Protein AF-A0A936WHL0-F1 (afdb_monomer_lite)

pLDDT: mean 90.67, std 12.14, range [32.28, 98.25]

Sequence (155 aa):
MTKNILLPLDPFHPLNLKALAFLKEGVSPEIPMVATPESSKEPYLNQGSHPDVVQRLWDVINASLPQDSRCLVFGSPALIHPKKGIILGFCSGSNYFLRLPSAAIIQAEEKGAKKVIEFTIDEPLDIHRDLGADWVCGSWWEGEVAGCQTIFNQV

Radius of gyration: 14.48 Å; chains: 1; bounding box: 37×38×34 Å

Structure (mmCIF, N/CA/C/O backbone):
data_AF-A0A936WHL0-F1
#
_entry.id   AF-A0A936WHL0-F1
#
loop_
_atom_site.group_PDB
_atom_site.id
_atom_site.type_symbol
_atom_site.label_atom_id
_atom_site.label_alt_id
_atom_site.label_comp_id
_atom_site.label_asym_id
_atom_site.label_entity_id
_atom_site.label_seq_id
_atom_site.pdbx_PDB_ins_code
_atom_site.Cartn_x
_atom_site.Cartn_y
_atom_site.Cartn_z
_atom_site.occupancy
_atom_site.B_iso_or_equiv
_atom_site.auth_seq_id
_atom_site.auth_comp_id
_atom_site.auth_asym_id
_atom_site.auth_atom_id
_atom_site.pdbx_PDB_model_num
ATOM 1 N N . MET A 1 1 ? 19.200 -21.577 10.834 1.00 33.62 1 MET A N 1
ATOM 2 C CA . MET A 1 1 ? 17.994 -22.052 10.123 1.00 33.62 1 MET A CA 1
ATOM 3 C C . MET A 1 1 ? 17.114 -20.844 9.855 1.00 33.62 1 MET A C 1
ATOM 5 O O . MET A 1 1 ? 16.414 -20.402 10.757 1.00 33.62 1 MET A O 1
ATOM 9 N N . THR A 1 2 ? 17.217 -20.252 8.670 1.00 32.28 2 THR A N 1
ATOM 10 C CA . THR A 1 2 ? 16.374 -19.118 8.277 1.00 32.28 2 THR A CA 1
ATOM 11 C C . THR A 1 2 ? 15.008 -19.689 7.919 1.00 32.28 2 THR A C 1
ATOM 13 O O . THR A 1 2 ? 14.890 -20.452 6.962 1.00 32.28 2 THR A O 1
ATOM 16 N N . LYS A 1 3 ? 13.989 -19.424 8.742 1.00 36.03 3 LYS A N 1
ATOM 17 C CA . LYS A 1 3 ? 12.609 -19.750 8.379 1.00 36.03 3 LYS A CA 1
ATOM 18 C C . LYS A 1 3 ? 12.271 -18.888 7.164 1.00 36.03 3 LYS A C 1
ATOM 20 O O . LYS A 1 3 ? 12.066 -17.691 7.321 1.00 36.03 3 LYS A O 1
ATOM 25 N N . ASN A 1 4 ? 12.237 -19.489 5.976 1.00 37.38 4 ASN A N 1
ATOM 26 C CA . ASN A 1 4 ? 11.557 -18.908 4.825 1.00 37.38 4 ASN A CA 1
ATOM 27 C C . ASN A 1 4 ? 10.076 -18.825 5.195 1.00 37.38 4 ASN A C 1
ATOM 29 O O . ASN A 1 4 ? 9.323 -19.782 5.018 1.00 37.38 4 ASN A O 1
ATOM 33 N N . ILE A 1 5 ? 9.675 -17.711 5.800 1.00 47.84 5 ILE A N 1
ATOM 34 C CA . ILE A 1 5 ? 8.270 -17.358 5.904 1.00 47.84 5 ILE A CA 1
ATOM 35 C C . ILE A 1 5 ? 7.877 -17.019 4.471 1.00 47.84 5 ILE A C 1
ATOM 37 O O . ILE A 1 5 ? 8.233 -15.961 3.960 1.00 47.84 5 ILE A O 1
ATOM 41 N N . LEU A 1 6 ? 7.226 -17.966 3.794 1.00 56.91 6 LEU A N 1
ATOM 42 C CA . LEU A 1 6 ? 6.491 -17.674 2.572 1.00 56.91 6 LEU A CA 1
ATOM 43 C C . LEU A 1 6 ? 5.439 -16.636 2.963 1.00 56.91 6 LEU A C 1
ATOM 45 O O . LEU A 1 6 ? 4.425 -16.972 3.573 1.00 56.91 6 LEU A O 1
ATOM 49 N N . LEU A 1 7 ? 5.740 -15.366 2.709 1.00 65.12 7 LEU A N 1
ATOM 50 C CA . LEU A 1 7 ? 4.786 -14.282 2.866 1.00 65.12 7 LEU A CA 1
ATOM 51 C C . LEU A 1 7 ? 3.615 -14.595 1.928 1.00 65.12 7 LEU A C 1
ATOM 53 O O . LEU A 1 7 ? 3.842 -14.783 0.729 1.00 65.12 7 LEU A O 1
ATOM 57 N N . PRO A 1 8 ? 2.387 -14.736 2.446 1.00 83.31 8 PRO A N 1
ATOM 58 C CA . PRO A 1 8 ? 1.319 -15.349 1.681 1.00 83.31 8 PRO A CA 1
ATOM 59 C C . PRO A 1 8 ? 0.671 -14.292 0.802 1.00 83.31 8 PRO A C 1
ATOM 61 O O . PRO A 1 8 ? -0.439 -13.900 1.095 1.00 83.31 8 PRO A O 1
ATOM 64 N N . LEU A 1 9 ? 1.342 -13.780 -0.229 1.00 90.62 9 LEU A N 1
ATOM 65 C CA . LEU A 1 9 ? 0.660 -13.028 -1.284 1.00 90.62 9 LEU A CA 1
ATOM 66 C C . LEU A 1 9 ? -0.210 -13.998 -2.086 1.00 90.62 9 LEU A C 1
ATOM 68 O O . LEU A 1 9 ? 0.281 -15.041 -2.516 1.00 90.62 9 LEU A O 1
ATOM 72 N N . ASP A 1 10 ? -1.466 -13.635 -2.333 1.00 92.00 10 ASP A N 1
ATOM 73 C CA . ASP A 1 10 ? -2.307 -14.343 -3.298 1.00 92.00 10 ASP A CA 1
ATOM 74 C C . ASP A 1 10 ? -2.234 -13.620 -4.656 1.00 92.00 10 ASP A C 1
ATOM 76 O O . ASP A 1 10 ? -2.866 -12.571 -4.827 1.00 92.00 10 ASP A O 1
ATOM 80 N N . PRO A 1 11 ? -1.468 -14.132 -5.639 1.00 92.00 11 PRO A N 1
ATOM 81 C CA . PRO A 1 11 ? -1.292 -13.453 -6.918 1.00 92.00 11 PRO A CA 1
ATOM 82 C C . PRO A 1 11 ? -2.540 -13.494 -7.806 1.00 92.00 11 PRO A C 1
ATOM 84 O O . PRO A 1 11 ? -2.598 -12.772 -8.800 1.00 92.00 11 PRO A O 1
ATOM 87 N N . PHE A 1 12 ? -3.526 -14.330 -7.472 1.00 93.88 12 PHE A N 1
ATOM 88 C CA . PHE A 1 12 ? -4.748 -14.503 -8.254 1.00 93.88 12 PHE A CA 1
ATOM 89 C C . PHE A 1 12 ? -5.958 -13.824 -7.612 1.00 93.88 12 PHE A C 1
ATOM 91 O O . PHE A 1 12 ? -7.019 -13.759 -8.238 1.00 93.88 12 PHE A O 1
ATOM 98 N N . HIS A 1 13 ? -5.815 -13.278 -6.400 1.00 95.25 13 HIS A N 1
ATOM 99 C CA . HIS A 1 13 ? -6.903 -12.559 -5.757 1.00 95.25 13 HIS A CA 1
ATOM 100 C C . HIS A 1 13 ? -7.300 -11.324 -6.587 1.00 95.25 13 HIS A C 1
ATOM 102 O O . HIS A 1 13 ? -6.435 -10.492 -6.882 1.00 95.25 13 HIS A O 1
ATOM 108 N N . PRO A 1 14 ? -8.596 -11.119 -6.902 1.00 95.62 14 PRO A N 1
ATOM 109 C CA . PRO A 1 14 ? -9.044 -10.004 -7.740 1.00 95.62 14 PRO A CA 1
ATOM 110 C C . PRO A 1 14 ? -8.578 -8.626 -7.255 1.00 95.62 14 PRO A C 1
ATOM 112 O O . PRO A 1 14 ? -8.210 -7.778 -8.063 1.00 95.62 14 PRO A O 1
ATOM 115 N N . LEU A 1 15 ? -8.530 -8.420 -5.933 1.00 96.12 15 LEU A N 1
ATOM 116 C CA . LEU A 1 15 ? -8.047 -7.169 -5.334 1.00 96.12 15 LEU A CA 1
ATOM 117 C C . LEU A 1 15 ? -6.567 -6.876 -5.634 1.00 96.12 15 LEU A C 1
ATOM 119 O O . LEU A 1 15 ? -6.176 -5.711 -5.629 1.00 96.12 15 LEU A O 1
ATOM 123 N N . ASN A 1 16 ? -5.744 -7.888 -5.904 1.00 97.19 16 ASN A N 1
ATOM 124 C CA . ASN A 1 16 ? -4.307 -7.709 -6.113 1.00 97.19 16 ASN A CA 1
ATOM 125 C C . ASN A 1 16 ? -3.927 -7.499 -7.578 1.00 97.19 16 ASN A C 1
ATOM 127 O O . ASN A 1 16 ? -2.871 -6.933 -7.834 1.00 97.19 16 ASN A O 1
ATOM 131 N N . LEU A 1 17 ? -4.760 -7.929 -8.531 1.00 96.50 17 LEU A N 1
ATOM 132 C CA . LEU A 1 17 ? -4.383 -8.029 -9.948 1.00 96.50 17 LEU A CA 1
ATOM 133 C C . LEU A 1 17 ? -3.810 -6.725 -10.514 1.00 96.50 17 LEU A C 1
ATOM 135 O O . LEU A 1 17 ? -2.745 -6.732 -11.126 1.00 96.50 17 LEU A O 1
ATOM 139 N N 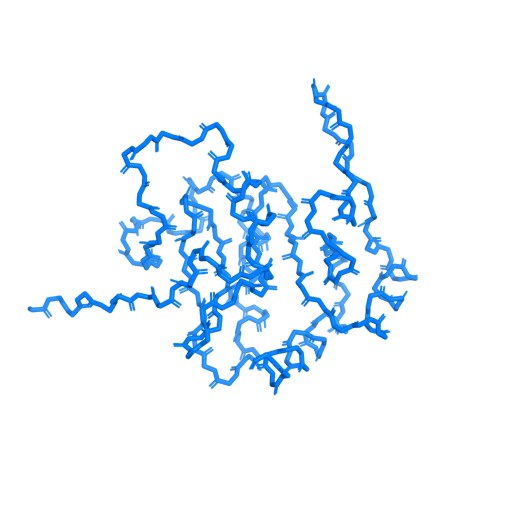. LYS A 1 18 ? -4.496 -5.605 -10.272 1.00 97.12 18 LYS A N 1
ATOM 140 C CA . LYS A 1 18 ? -4.086 -4.284 -10.758 1.00 97.12 18 LYS A CA 1
ATOM 141 C C . LYS A 1 18 ? -2.808 -3.777 -10.086 1.00 97.12 18 LYS A C 1
ATOM 143 O O . LYS A 1 18 ? -1.873 -3.379 -10.771 1.00 97.12 18 LYS A O 1
ATOM 148 N N . ALA A 1 19 ? -2.730 -3.875 -8.759 1.00 96.75 19 ALA A N 1
ATOM 149 C CA . ALA A 1 19 ? -1.536 -3.487 -8.009 1.00 96.75 19 ALA A CA 1
ATOM 150 C C . ALA A 1 19 ? -0.309 -4.330 -8.395 1.00 96.75 19 ALA A C 1
ATOM 152 O O . ALA A 1 19 ? 0.788 -3.800 -8.524 1.00 96.75 19 ALA A O 1
ATOM 153 N N . LEU A 1 20 ? -0.488 -5.631 -8.636 1.00 96.81 20 LEU A N 1
ATOM 154 C CA . LEU A 1 20 ? 0.583 -6.511 -9.100 1.00 96.81 20 LEU A CA 1
ATOM 155 C C . LEU A 1 20 ? 1.015 -6.202 -10.530 1.00 96.81 20 LEU A C 1
ATOM 157 O O . LEU A 1 20 ? 2.206 -6.272 -10.814 1.00 96.81 20 LEU A O 1
ATOM 161 N N . ALA A 1 21 ? 0.077 -5.870 -11.421 1.00 95.44 21 ALA A N 1
ATOM 162 C CA . ALA A 1 21 ? 0.410 -5.435 -12.773 1.00 95.44 21 ALA A CA 1
ATOM 163 C C . ALA A 1 21 ? 1.263 -4.160 -12.742 1.00 95.44 21 ALA A C 1
ATOM 165 O O . ALA A 1 21 ? 2.320 -4.140 -13.365 1.00 95.44 21 ALA A O 1
ATOM 166 N N . PHE A 1 22 ? 0.857 -3.168 -11.941 1.00 94.88 22 PHE A N 1
ATOM 167 C CA . PHE A 1 22 ? 1.605 -1.927 -11.736 1.00 94.88 22 PHE A CA 1
ATOM 168 C C . PHE A 1 22 ? 3.008 -2.184 -11.166 1.00 94.88 22 PHE A C 1
ATOM 170 O O . PHE A 1 22 ? 4.001 -1.735 -11.721 1.00 94.88 22 PHE A O 1
ATOM 177 N N . LEU A 1 23 ? 3.114 -2.958 -10.081 1.00 94.56 23 LEU A N 1
ATOM 178 C CA . LEU A 1 23 ? 4.394 -3.221 -9.410 1.00 94.56 23 LEU A CA 1
ATOM 179 C C . LEU A 1 23 ? 5.363 -4.075 -10.235 1.00 94.56 23 LEU A C 1
ATOM 181 O O . LEU A 1 23 ? 6.565 -4.034 -10.001 1.00 94.56 23 LEU A O 1
ATOM 185 N N . LYS A 1 24 ? 4.858 -4.883 -11.169 1.00 94.56 24 LYS A N 1
ATOM 186 C CA . LYS A 1 24 ? 5.685 -5.728 -12.038 1.00 94.56 24 LYS A CA 1
ATOM 187 C C . LYS A 1 24 ? 6.265 -4.955 -13.226 1.00 94.56 24 LYS A C 1
ATOM 189 O O . LYS A 1 24 ? 7.216 -5.426 -13.851 1.00 94.56 24 LYS A O 1
ATOM 194 N N . GLU A 1 25 ? 5.675 -3.820 -13.584 1.00 90.56 25 GLU A N 1
ATOM 195 C CA . GLU A 1 25 ? 6.068 -3.067 -14.768 1.00 90.56 25 GLU A CA 1
ATOM 196 C C . GLU A 1 25 ? 7.540 -2.631 -14.693 1.00 90.56 25 GLU A C 1
ATOM 198 O O . GLU A 1 25 ? 8.002 -2.096 -13.690 1.00 90.56 25 GLU A O 1
ATOM 203 N N . GLY A 1 26 ? 8.312 -2.928 -15.743 1.00 84.38 26 GLY A N 1
ATOM 204 C CA . GLY A 1 26 ? 9.742 -2.604 -15.806 1.00 84.38 26 GLY A CA 1
ATOM 205 C C . GLY A 1 26 ? 10.653 -3.411 -14.867 1.00 84.38 26 GLY A C 1
ATOM 206 O O . GLY A 1 26 ? 11.866 -3.196 -14.876 1.00 84.38 26 GLY A O 1
ATOM 207 N N . VAL A 1 27 ? 10.119 -4.357 -14.086 1.00 90.06 27 VAL A N 1
ATOM 208 C CA . VAL A 1 27 ? 10.906 -5.155 -13.136 1.00 90.06 27 VAL A CA 1
ATOM 209 C C . VAL A 1 27 ? 11.550 -6.368 -13.817 1.00 90.06 27 VAL A C 1
ATOM 211 O O . VAL A 1 27 ? 10.917 -7.091 -14.589 1.00 90.06 27 VAL A O 1
ATOM 214 N N . SER A 1 28 ? 12.827 -6.619 -13.502 1.00 89.88 28 SER A N 1
ATOM 215 C CA . SER A 1 28 ? 13.553 -7.804 -13.977 1.00 89.88 28 SER A CA 1
ATOM 216 C C . SER A 1 28 ? 12.878 -9.106 -13.505 1.00 89.88 28 SER A C 1
ATOM 218 O O . SER A 1 28 ? 12.520 -9.204 -12.330 1.00 89.88 28 SER A O 1
ATOM 220 N N . PRO A 1 29 ? 12.782 -10.150 -14.355 1.00 88.31 29 PRO A N 1
ATOM 221 C CA . PRO A 1 29 ? 12.240 -11.458 -13.970 1.00 88.31 29 PRO A CA 1
ATOM 222 C C . PRO A 1 29 ? 12.964 -12.144 -12.801 1.00 88.31 29 PRO A C 1
ATOM 224 O O . PRO A 1 29 ? 12.420 -13.076 -12.214 1.00 88.31 29 PRO A O 1
ATOM 227 N N . GLU A 1 30 ? 14.189 -11.718 -12.485 1.00 90.19 30 GLU A N 1
ATOM 228 C CA . GLU A 1 30 ? 14.985 -12.259 -11.376 1.00 90.19 30 GLU A CA 1
ATOM 229 C C . GLU A 1 30 ? 14.537 -11.736 -10.006 1.00 90.19 30 GLU A C 1
ATOM 231 O O . GLU A 1 30 ? 14.854 -12.341 -8.979 1.00 90.19 30 GLU A O 1
ATOM 236 N N . ILE A 1 31 ? 13.801 -10.622 -9.971 1.00 89.69 31 ILE A N 1
ATOM 237 C CA . ILE A 1 31 ? 13.297 -10.064 -8.721 1.00 89.69 31 ILE A CA 1
ATOM 238 C C . ILE A 1 31 ? 12.124 -10.925 -8.239 1.00 89.69 31 ILE A C 1
ATOM 240 O O . ILE A 1 31 ? 11.147 -11.111 -8.973 1.00 89.69 31 ILE A O 1
ATOM 244 N N . PRO A 1 32 ? 12.183 -11.458 -7.005 1.00 92.19 32 PRO A N 1
ATOM 245 C CA . PRO A 1 32 ? 11.103 -12.268 -6.476 1.00 92.19 32 PRO A CA 1
ATOM 246 C C . PRO A 1 32 ? 9.823 -11.442 -6.357 1.00 92.19 32 PRO A C 1
ATOM 248 O O . PRO A 1 32 ? 9.843 -10.264 -6.000 1.00 92.19 32 PRO A O 1
ATOM 251 N N . MET A 1 33 ? 8.687 -12.098 -6.593 1.00 93.50 33 MET A N 1
ATOM 252 C CA . MET A 1 33 ? 7.376 -11.474 -6.424 1.00 93.50 33 MET A CA 1
ATOM 253 C C . MET A 1 33 ? 7.173 -10.967 -4.997 1.00 93.50 33 MET A C 1
ATOM 255 O O . MET A 1 33 ? 6.616 -9.891 -4.820 1.00 93.50 33 MET A O 1
ATOM 259 N N . VAL A 1 34 ? 7.633 -11.725 -3.996 1.00 94.75 34 VAL A N 1
ATOM 260 C CA . VAL A 1 34 ? 7.593 -11.317 -2.591 1.00 94.75 34 VAL A CA 1
ATOM 261 C C . VAL A 1 34 ? 8.896 -11.683 -1.900 1.00 94.75 34 VAL A C 1
ATOM 263 O O . VAL A 1 34 ? 9.383 -12.806 -2.043 1.00 94.75 34 VAL A O 1
ATOM 266 N N . ALA A 1 35 ? 9.423 -10.756 -1.109 1.00 93.44 35 ALA A N 1
ATOM 267 C CA . ALA A 1 35 ? 10.540 -10.987 -0.205 1.00 93.44 35 ALA A CA 1
ATOM 268 C C . ALA A 1 35 ? 10.305 -10.298 1.147 1.00 93.44 35 ALA A C 1
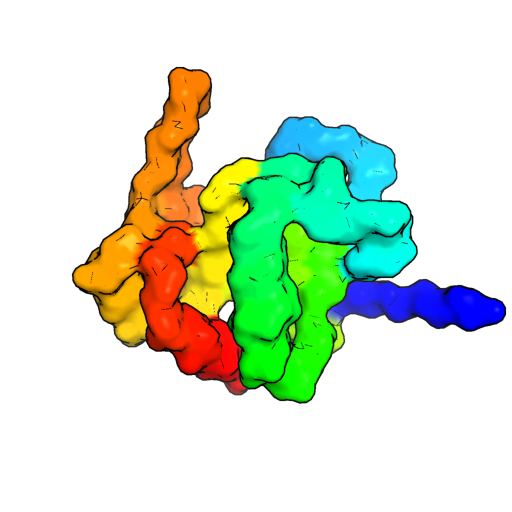ATOM 270 O O . ALA A 1 35 ? 9.463 -9.404 1.269 1.00 93.44 35 ALA A O 1
ATOM 271 N N . THR A 1 36 ? 11.028 -10.729 2.180 1.00 92.81 36 THR A N 1
ATOM 272 C CA . THR A 1 36 ? 10.995 -10.047 3.479 1.00 92.81 36 THR A CA 1
ATOM 273 C C . THR A 1 36 ? 11.878 -8.797 3.427 1.00 92.81 36 THR A C 1
ATOM 275 O O . THR A 1 36 ? 12.831 -8.768 2.647 1.00 92.81 36 THR A O 1
ATOM 278 N N . PRO A 1 37 ? 11.629 -7.764 4.250 1.00 91.81 37 PRO A N 1
ATOM 279 C CA . PRO A 1 37 ? 12.515 -6.600 4.301 1.00 91.81 37 PRO A CA 1
ATOM 280 C C . PRO A 1 37 ? 13.980 -6.984 4.585 1.00 91.81 37 PRO A C 1
ATOM 282 O O . PRO A 1 37 ? 14.902 -6.421 4.002 1.00 91.81 37 PRO A O 1
ATOM 285 N N . GLU A 1 38 ? 14.209 -8.007 5.412 1.00 91.06 38 GLU A N 1
ATOM 286 C CA . GLU A 1 38 ? 15.541 -8.484 5.809 1.00 91.06 38 GLU A CA 1
ATOM 287 C C . GLU A 1 38 ? 16.324 -9.160 4.673 1.00 91.06 38 GLU A C 1
ATOM 289 O O . GLU A 1 38 ? 17.515 -9.432 4.834 1.00 91.06 38 GLU A O 1
ATOM 294 N N . SER A 1 39 ? 15.700 -9.438 3.521 1.00 89.00 39 SER A N 1
ATOM 295 C CA . SER A 1 39 ? 16.437 -9.917 2.348 1.00 89.00 39 SER A CA 1
ATOM 296 C C . SER A 1 39 ? 17.278 -8.816 1.693 1.00 89.00 39 SER A C 1
ATOM 298 O O . SER A 1 39 ? 18.164 -9.125 0.897 1.00 89.00 39 SER A O 1
ATOM 300 N N . SER A 1 40 ? 17.008 -7.544 2.004 1.00 86.12 40 SER A N 1
ATOM 301 C CA . SER A 1 40 ? 17.807 -6.398 1.569 1.00 86.12 40 SER A CA 1
ATOM 302 C C . SER A 1 40 ? 18.772 -5.959 2.671 1.00 86.12 40 SER A C 1
ATOM 304 O O . SER A 1 40 ? 18.423 -5.929 3.849 1.00 86.12 40 SER A O 1
ATOM 306 N N . LYS A 1 41 ? 19.996 -5.572 2.288 1.00 85.12 41 LYS A N 1
ATOM 307 C CA . LYS A 1 41 ? 20.982 -5.012 3.231 1.00 85.12 41 LYS A CA 1
ATOM 308 C C . LYS A 1 41 ? 20.548 -3.655 3.784 1.00 85.12 41 LYS A C 1
ATOM 310 O O . LYS A 1 41 ? 20.887 -3.325 4.914 1.00 85.12 41 LYS A O 1
ATOM 315 N N . GLU A 1 42 ? 19.818 -2.886 2.984 1.00 86.75 42 GLU A N 1
ATOM 316 C CA . GLU A 1 42 ? 19.345 -1.550 3.332 1.00 86.75 42 GLU A CA 1
ATOM 317 C C . GLU A 1 42 ? 17.883 -1.426 2.886 1.00 86.75 42 GLU A C 1
ATOM 319 O O . GLU A 1 42 ? 17.614 -0.867 1.836 1.00 86.75 42 GLU A O 1
ATOM 324 N N . PRO A 1 43 ? 16.902 -1.972 3.619 1.00 84.88 43 PRO A N 1
ATOM 325 C CA . PRO A 1 43 ? 15.525 -2.080 3.123 1.00 84.88 43 PRO A CA 1
ATOM 326 C C . PRO A 1 43 ? 14.807 -0.734 2.930 1.00 84.88 43 PRO A C 1
ATOM 328 O O . PRO A 1 43 ? 13.844 -0.661 2.174 1.00 84.88 43 PRO A O 1
ATOM 331 N N . TYR A 1 44 ? 15.289 0.333 3.574 1.00 86.62 44 TYR A N 1
ATOM 332 C CA . TYR A 1 44 ? 14.790 1.704 3.394 1.00 86.62 44 TYR A CA 1
ATOM 333 C C . TYR A 1 44 ? 15.487 2.454 2.252 1.00 86.62 44 TYR A C 1
ATOM 335 O O . TYR A 1 44 ? 15.033 3.525 1.856 1.00 86.62 44 TYR A O 1
ATOM 343 N N . LEU A 1 45 ? 16.596 1.917 1.733 1.00 82.06 45 LEU A N 1
ATOM 344 C CA . LEU A 1 45 ? 17.396 2.522 0.673 1.00 82.06 45 LEU A CA 1
ATOM 345 C C . LEU A 1 45 ? 17.416 1.588 -0.546 1.00 82.06 45 LEU A C 1
ATOM 347 O O . LEU A 1 45 ? 17.223 0.379 -0.453 1.00 82.06 45 LEU A O 1
ATOM 351 N N . ASN A 1 46 ? 17.637 2.133 -1.738 1.00 79.81 46 ASN A N 1
ATOM 352 C CA . ASN A 1 46 ? 17.849 1.326 -2.948 1.00 79.81 46 ASN A CA 1
ATOM 353 C C . ASN A 1 46 ? 16.675 0.403 -3.363 1.00 79.81 46 ASN A C 1
ATOM 355 O O . ASN A 1 46 ? 16.881 -0.506 -4.159 1.00 79.81 46 ASN A O 1
ATOM 359 N N . GLN A 1 47 ? 15.450 0.639 -2.873 1.00 84.25 47 GLN A N 1
ATOM 360 C CA . GLN A 1 47 ? 14.229 -0.084 -3.290 1.00 84.25 47 GLN A CA 1
ATOM 361 C C . GLN A 1 47 ? 13.361 0.737 -4.269 1.00 84.25 47 GLN A C 1
ATOM 363 O O . GLN A 1 47 ? 12.141 0.592 -4.326 1.00 84.25 47 GLN A O 1
ATOM 368 N N . GLY A 1 48 ? 13.973 1.696 -4.976 1.00 83.75 48 GLY A N 1
ATOM 369 C CA . GLY A 1 48 ? 13.277 2.573 -5.928 1.00 83.75 48 GLY A CA 1
ATOM 370 C C . GLY A 1 48 ? 12.256 3.536 -5.304 1.00 83.75 48 GLY A C 1
ATOM 371 O O . GLY A 1 48 ? 11.481 4.151 -6.030 1.00 83.75 48 GLY A O 1
ATOM 372 N N . SER A 1 49 ? 12.240 3.670 -3.973 1.00 92.75 49 SER A N 1
ATOM 373 C CA . SER A 1 49 ? 11.320 4.542 -3.236 1.00 92.75 49 SER A CA 1
ATOM 374 C C . SER A 1 49 ? 12.069 5.478 -2.290 1.00 92.75 49 SER A C 1
ATOM 376 O O . SER A 1 49 ? 13.111 5.115 -1.745 1.00 92.75 49 SER A O 1
ATOM 378 N N . HIS A 1 50 ? 11.538 6.685 -2.094 1.00 94.06 50 HIS A N 1
ATOM 379 C CA . HIS A 1 50 ? 12.110 7.671 -1.183 1.00 94.06 50 HIS A CA 1
ATOM 380 C C . HIS A 1 50 ? 11.990 7.193 0.276 1.00 94.06 50 HIS A C 1
ATOM 382 O O . HIS A 1 50 ? 10.908 6.741 0.662 1.00 94.06 50 HIS A O 1
ATOM 388 N N . PRO A 1 51 ? 13.032 7.329 1.119 1.00 94.94 51 PRO A N 1
ATOM 389 C CA . PRO A 1 51 ? 13.011 6.816 2.491 1.00 94.94 51 PRO A CA 1
ATOM 390 C C . PRO A 1 51 ? 11.808 7.287 3.312 1.00 94.94 51 PRO A C 1
ATOM 392 O O . PRO A 1 51 ? 11.189 6.473 3.987 1.00 94.94 51 PRO A O 1
ATOM 395 N N . ASP A 1 52 ? 11.412 8.556 3.186 1.00 95.94 52 ASP A N 1
ATOM 396 C CA . ASP A 1 52 ? 10.269 9.115 3.921 1.00 95.94 52 ASP A CA 1
ATOM 397 C C . ASP A 1 52 ? 8.958 8.358 3.656 1.00 95.94 52 ASP A C 1
ATOM 399 O O . ASP A 1 52 ? 8.200 8.094 4.590 1.00 95.94 52 ASP A O 1
ATOM 403 N N . VAL A 1 53 ? 8.675 7.972 2.403 1.00 97.19 53 VAL A N 1
ATOM 404 C CA . VAL A 1 53 ? 7.442 7.224 2.100 1.00 97.19 53 VAL A CA 1
ATOM 405 C C . VAL A 1 53 ? 7.523 5.781 2.579 1.00 97.19 53 VAL A C 1
ATOM 407 O O . VAL A 1 53 ? 6.509 5.218 2.992 1.00 97.19 53 VAL A O 1
ATOM 410 N N . VAL A 1 54 ? 8.727 5.203 2.603 1.00 97.56 54 VAL A N 1
ATOM 411 C CA . VAL A 1 54 ? 8.963 3.877 3.184 1.00 97.56 54 VAL A CA 1
ATOM 412 C C . VAL A 1 54 ? 8.751 3.920 4.696 1.00 97.56 54 VAL A C 1
ATOM 414 O O . VAL A 1 54 ? 8.016 3.092 5.225 1.00 97.56 54 VAL A O 1
ATOM 417 N N . GLN A 1 55 ? 9.302 4.922 5.385 1.00 97.19 55 GLN A N 1
ATOM 418 C CA . GLN A 1 55 ? 9.078 5.151 6.815 1.00 97.19 55 GLN A CA 1
ATOM 419 C C . GLN A 1 55 ? 7.598 5.386 7.120 1.00 97.19 55 GLN A C 1
ATOM 421 O O . GLN A 1 55 ? 7.052 4.799 8.053 1.00 97.19 55 GLN A O 1
ATOM 426 N N . ARG A 1 56 ? 6.895 6.177 6.303 1.00 97.75 56 ARG A N 1
ATOM 427 C CA . ARG A 1 56 ? 5.445 6.359 6.449 1.00 97.75 56 ARG A CA 1
ATOM 428 C C . ARG A 1 56 ? 4.701 5.029 6.371 1.00 97.75 56 ARG A C 1
ATOM 430 O O . ARG A 1 56 ? 3.869 4.743 7.231 1.00 97.75 56 ARG A O 1
ATOM 437 N N . LEU A 1 57 ? 5.002 4.213 5.364 1.00 98.25 57 LEU A N 1
ATOM 438 C CA . LEU A 1 57 ? 4.311 2.948 5.145 1.00 98.25 57 LEU A CA 1
ATOM 439 C C . LEU A 1 57 ? 4.650 1.903 6.225 1.00 98.25 57 LEU A C 1
ATOM 441 O O . LEU A 1 57 ? 3.755 1.260 6.775 1.00 98.25 57 LEU A O 1
ATOM 445 N N . TRP A 1 58 ? 5.929 1.730 6.551 1.00 97.88 58 TRP A N 1
ATOM 446 C CA . TRP A 1 58 ? 6.406 0.659 7.430 1.00 97.88 58 TRP A CA 1
ATOM 447 C C . TRP A 1 58 ? 6.489 1.023 8.910 1.00 97.88 58 TRP A C 1
ATOM 449 O O . TRP A 1 58 ? 6.294 0.142 9.746 1.00 97.88 58 TRP A O 1
ATOM 459 N N . ASP A 1 59 ? 6.747 2.279 9.254 1.00 97.88 59 ASP A N 1
ATOM 460 C CA . ASP A 1 59 ? 6.972 2.668 10.651 1.00 97.88 59 ASP A CA 1
ATOM 461 C C . ASP A 1 59 ? 5.736 3.337 11.249 1.00 97.88 59 ASP A C 1
ATOM 463 O O . ASP A 1 59 ? 5.502 3.229 12.449 1.00 97.88 59 ASP A O 1
ATOM 467 N N . VAL A 1 60 ? 4.911 3.990 10.423 1.00 98.19 60 VAL A N 1
ATOM 468 C CA . VAL A 1 60 ? 3.679 4.645 10.887 1.00 98.19 60 VAL A CA 1
ATOM 469 C C . VAL A 1 60 ? 2.456 3.775 10.619 1.00 98.19 60 VAL A C 1
ATOM 471 O O . VAL A 1 60 ? 1.737 3.414 11.549 1.00 98.19 60 VAL A O 1
ATOM 474 N N . ILE A 1 61 ? 2.207 3.409 9.359 1.00 98.19 61 ILE A N 1
ATOM 475 C CA . ILE A 1 61 ? 0.982 2.686 8.993 1.00 98.19 61 ILE A CA 1
ATOM 476 C C . ILE A 1 61 ? 1.030 1.253 9.517 1.00 98.19 61 ILE A C 1
ATOM 478 O O . ILE A 1 61 ? 0.135 0.852 10.260 1.00 98.19 61 ILE A O 1
ATOM 482 N N . ASN A 1 62 ? 2.080 0.491 9.205 1.00 98.06 62 ASN A N 1
ATOM 483 C CA . ASN A 1 62 ? 2.204 -0.891 9.676 1.00 98.06 62 ASN A CA 1
ATOM 484 C C . ASN A 1 62 ? 2.228 -1.017 11.205 1.00 98.06 62 ASN A C 1
ATOM 486 O O . ASN A 1 62 ? 1.641 -1.955 11.732 1.00 98.06 62 ASN A O 1
ATOM 490 N N . ALA A 1 63 ? 2.841 -0.070 11.925 1.00 97.62 63 ALA A N 1
ATOM 491 C CA . ALA A 1 63 ? 2.867 -0.088 13.391 1.00 97.62 63 ALA A CA 1
ATOM 492 C C . ALA A 1 63 ? 1.467 0.008 14.024 1.00 97.62 63 ALA A C 1
ATOM 494 O O . ALA A 1 63 ? 1.275 -0.402 15.167 1.00 97.62 63 ALA A O 1
ATOM 495 N N . SER A 1 64 ? 0.485 0.527 13.282 1.00 97.00 64 SER A N 1
ATOM 496 C CA . SER A 1 64 ? -0.916 0.565 13.708 1.00 97.00 64 SER A CA 1
ATOM 497 C C . SER A 1 64 ? -1.686 -0.728 13.408 1.00 97.00 64 SER A C 1
ATOM 499 O O . SER A 1 64 ? -2.787 -0.918 13.932 1.00 97.00 64 SER A O 1
ATOM 501 N N . LEU A 1 65 ? -1.154 -1.606 12.551 1.00 97.31 65 LEU A N 1
ATOM 502 C CA . LEU A 1 65 ? -1.843 -2.817 12.119 1.00 97.31 65 LEU A CA 1
ATOM 503 C C . LEU A 1 65 ? -1.739 -3.925 13.181 1.00 97.31 65 LEU A C 1
ATOM 505 O O . LEU A 1 65 ? -0.749 -4.002 13.907 1.00 97.31 65 LEU A O 1
ATOM 509 N N . PRO A 1 66 ? -2.723 -4.843 13.260 1.00 95.94 66 PRO A N 1
ATOM 510 C CA . PRO A 1 66 ? -2.711 -5.920 14.254 1.00 95.94 66 PRO A CA 1
ATOM 511 C C . PRO A 1 66 ? -1.529 -6.897 14.147 1.00 95.94 66 PRO A C 1
ATOM 513 O O . PRO A 1 66 ? -1.243 -7.618 15.102 1.00 95.94 66 PRO A O 1
ATOM 516 N N . GLN A 1 67 ? -0.898 -6.995 12.975 1.00 95.38 67 GLN A N 1
ATOM 517 C CA . GLN A 1 67 ? 0.205 -7.911 12.678 1.00 95.38 67 GLN A CA 1
ATOM 518 C C . GLN A 1 67 ? 1.179 -7.253 11.695 1.00 95.38 67 GLN A C 1
ATOM 520 O O . GLN A 1 67 ? 0.758 -6.468 10.841 1.00 95.38 67 GLN A O 1
ATOM 525 N N . ASP A 1 68 ? 2.458 -7.637 11.777 1.00 95.88 68 ASP A N 1
ATOM 526 C CA . ASP A 1 68 ? 3.477 -7.158 10.843 1.00 95.88 68 ASP A CA 1
ATOM 527 C C . ASP A 1 68 ? 3.132 -7.593 9.413 1.00 95.88 68 ASP A C 1
ATOM 529 O O . ASP A 1 68 ? 2.978 -8.780 9.120 1.00 95.88 68 ASP A O 1
ATOM 533 N N . SER A 1 69 ? 2.968 -6.601 8.547 1.00 96.81 69 SER A N 1
ATOM 534 C CA . SER A 1 69 ? 2.544 -6.746 7.155 1.00 96.81 69 SER A CA 1
ATOM 535 C C . SER A 1 69 ? 3.656 -6.351 6.179 1.00 96.81 69 SER A C 1
ATOM 537 O O . SER A 1 69 ? 3.445 -6.395 4.966 1.00 96.81 69 SER A O 1
ATOM 539 N N . ARG A 1 70 ? 4.834 -5.949 6.680 1.00 97.25 70 ARG A N 1
ATOM 540 C CA . ARG A 1 70 ? 5.941 -5.435 5.861 1.00 97.25 70 ARG A CA 1
ATOM 541 C C . ARG A 1 70 ? 6.513 -6.508 4.946 1.00 97.25 70 ARG A C 1
ATOM 543 O O . ARG A 1 70 ? 6.809 -7.627 5.362 1.00 97.25 70 ARG A O 1
ATOM 550 N N . CYS A 1 71 ? 6.722 -6.128 3.697 1.00 96.25 71 CYS A N 1
ATOM 551 C CA . CYS A 1 71 ? 7.363 -6.958 2.691 1.00 96.25 71 CYS A CA 1
ATOM 552 C C . CYS A 1 71 ? 7.907 -6.100 1.549 1.00 96.25 71 CYS A C 1
ATOM 554 O O . CYS A 1 71 ? 7.670 -4.892 1.484 1.00 96.25 71 CYS A O 1
ATOM 556 N N . LEU A 1 72 ? 8.620 -6.752 0.640 1.00 95.88 72 LEU A N 1
ATOM 557 C CA . LEU A 1 72 ? 8.940 -6.231 -0.679 1.00 95.88 72 LEU A CA 1
ATOM 558 C C . LEU A 1 72 ? 8.084 -6.979 -1.702 1.00 95.88 72 LEU A C 1
ATOM 560 O O . LEU A 1 72 ? 8.115 -8.210 -1.716 1.00 95.88 72 LEU A O 1
ATOM 564 N N . VAL A 1 73 ? 7.351 -6.263 -2.555 1.00 95.88 73 VAL A N 1
ATOM 565 C CA . VAL A 1 73 ? 6.630 -6.830 -3.705 1.00 95.88 73 VAL A CA 1
ATOM 566 C C . VAL A 1 73 ? 7.321 -6.370 -4.974 1.00 95.88 73 VAL A C 1
ATOM 568 O O . VAL A 1 73 ? 7.378 -5.173 -5.230 1.00 95.88 73 VAL A O 1
ATOM 571 N N . PHE A 1 74 ? 7.893 -7.306 -5.735 1.00 94.75 74 PHE A N 1
ATOM 572 C CA . PHE A 1 74 ? 8.754 -6.991 -6.884 1.00 94.75 74 PHE A CA 1
ATOM 573 C C . PHE A 1 74 ? 9.872 -5.980 -6.551 1.00 94.75 74 PHE A C 1
ATOM 575 O O . PHE A 1 74 ? 10.267 -5.161 -7.373 1.00 94.75 74 PHE A O 1
ATOM 582 N N . GLY A 1 75 ? 10.398 -6.047 -5.323 1.00 93.44 75 GLY A N 1
ATOM 583 C CA . GLY A 1 75 ? 11.425 -5.128 -4.822 1.00 93.44 75 GLY A CA 1
ATOM 584 C C . GLY A 1 75 ? 10.888 -3.805 -4.265 1.00 93.44 75 GLY A C 1
ATOM 585 O O . GLY A 1 75 ? 11.642 -3.086 -3.621 1.00 93.44 75 GLY A O 1
ATOM 586 N N . SER A 1 76 ? 9.602 -3.492 -4.426 1.00 95.69 76 SER A N 1
ATOM 587 C CA . SER A 1 76 ? 8.993 -2.279 -3.870 1.00 95.69 76 SER A CA 1
ATOM 588 C C . SER A 1 76 ? 8.507 -2.491 -2.431 1.00 95.69 76 SER A C 1
ATOM 590 O O . SER A 1 76 ? 7.844 -3.496 -2.158 1.00 95.69 76 SER A O 1
ATOM 592 N N . PRO A 1 77 ? 8.759 -1.550 -1.501 1.00 97.50 77 PRO A N 1
ATOM 593 C CA . PRO A 1 77 ? 8.217 -1.598 -0.146 1.00 97.50 77 PRO A CA 1
ATOM 594 C C . PRO A 1 77 ? 6.691 -1.676 -0.143 1.00 97.50 77 PRO A C 1
ATOM 596 O O . PRO A 1 77 ? 6.025 -0.872 -0.793 1.00 97.50 77 PRO A O 1
ATOM 599 N N . ALA A 1 78 ? 6.133 -2.644 0.582 1.00 97.88 78 ALA A N 1
ATOM 600 C CA . ALA A 1 78 ? 4.703 -2.927 0.580 1.00 97.88 78 ALA A CA 1
ATOM 601 C C . ALA A 1 78 ? 4.185 -3.437 1.932 1.00 97.88 78 ALA A C 1
ATOM 603 O O . ALA A 1 78 ? 4.959 -3.804 2.824 1.00 97.88 78 ALA A O 1
ATOM 604 N N . LEU A 1 79 ? 2.854 -3.458 2.051 1.00 98.00 79 LEU A N 1
ATOM 605 C CA . LEU A 1 79 ? 2.086 -4.066 3.134 1.00 98.00 79 LEU A CA 1
ATOM 606 C C . LEU A 1 79 ? 1.152 -5.140 2.573 1.00 98.00 79 LEU A C 1
ATOM 608 O O . LEU A 1 79 ? 0.312 -4.845 1.719 1.00 98.00 79 LEU A O 1
ATOM 612 N N . ILE A 1 80 ? 1.253 -6.366 3.087 1.00 97.69 80 ILE A N 1
ATOM 613 C CA . ILE A 1 80 ? 0.373 -7.486 2.734 1.00 97.69 80 ILE A CA 1
ATOM 614 C C . ILE A 1 80 ? -0.337 -8.003 3.980 1.00 97.69 80 ILE A C 1
ATOM 616 O O . ILE A 1 80 ? 0.301 -8.298 4.987 1.00 97.69 80 ILE A O 1
ATOM 620 N N . HIS A 1 81 ? -1.655 -8.200 3.888 1.00 96.62 81 HIS A N 1
ATOM 621 C CA . HIS A 1 81 ? -2.423 -8.834 4.951 1.00 96.62 81 HIS A CA 1
ATOM 622 C C . HIS A 1 81 ? -1.929 -10.281 5.184 1.00 96.62 81 HIS A C 1
ATOM 624 O O . HIS A 1 81 ? -2.154 -11.151 4.332 1.00 96.62 81 HIS A O 1
ATOM 630 N N . PRO A 1 82 ? -1.349 -10.610 6.352 1.00 93.81 82 PRO A N 1
ATOM 631 C CA . PRO A 1 82 ? -0.544 -11.821 6.549 1.00 93.81 82 PRO A CA 1
ATOM 632 C C . PRO A 1 82 ? -1.337 -13.132 6.530 1.00 93.81 82 PRO A C 1
ATOM 634 O O . PRO A 1 82 ? -0.745 -14.202 6.513 1.00 93.81 82 PRO A O 1
ATOM 637 N N . LYS A 1 83 ? -2.674 -13.083 6.552 1.00 93.12 83 LYS A N 1
ATOM 638 C CA . LYS A 1 83 ? -3.530 -14.283 6.441 1.00 93.12 83 LYS A CA 1
ATOM 639 C C . LYS A 1 83 ? -4.301 -14.384 5.130 1.00 93.12 83 LYS A C 1
ATOM 641 O O . LYS A 1 83 ? -4.825 -15.446 4.825 1.00 93.12 83 LYS A O 1
ATOM 646 N N . LYS A 1 84 ? -4.446 -13.268 4.416 1.00 93.69 84 LYS A N 1
ATOM 647 C CA . LYS A 1 84 ? -5.330 -13.164 3.240 1.00 93.69 84 LYS A CA 1
ATOM 648 C C . LYS A 1 84 ? -4.555 -12.900 1.961 1.00 93.69 84 LYS A C 1
ATOM 650 O O . LYS A 1 84 ? -5.093 -13.083 0.882 1.00 93.69 84 LYS A O 1
ATOM 655 N N . GLY A 1 85 ? -3.315 -12.440 2.088 1.00 95.56 85 GLY A N 1
ATOM 656 C CA . GLY A 1 85 ? -2.478 -12.134 0.950 1.00 95.56 85 GLY A CA 1
ATOM 657 C C . GLY A 1 85 ? -2.905 -10.947 0.138 1.00 95.56 85 GLY A C 1
ATOM 658 O O . GLY A 1 85 ? -2.533 -10.869 -1.023 1.00 95.56 85 GLY A O 1
ATOM 659 N N . ILE A 1 86 ? -3.672 -10.033 0.724 1.00 97.38 86 ILE A N 1
ATOM 660 C CA . ILE A 1 86 ? -4.142 -8.826 0.052 1.00 97.38 86 ILE A CA 1
ATOM 661 C C . ILE A 1 86 ? -3.127 -7.711 0.241 1.00 97.38 86 ILE A C 1
ATOM 663 O O . ILE A 1 86 ? -2.713 -7.447 1.370 1.00 97.38 86 ILE A O 1
ATOM 667 N N . ILE A 1 87 ? -2.762 -7.036 -0.846 1.00 98.06 87 ILE A N 1
ATOM 668 C CA . ILE A 1 87 ? -1.929 -5.834 -0.789 1.00 98.06 87 ILE A CA 1
ATOM 669 C C . ILE A 1 87 ? -2.777 -4.685 -0.233 1.00 98.06 87 ILE A C 1
ATOM 671 O O . ILE A 1 87 ? -3.824 -4.331 -0.793 1.00 98.06 87 ILE A O 1
ATOM 675 N N . LEU A 1 88 ? -2.304 -4.121 0.876 1.00 98.12 88 LEU A N 1
ATOM 676 C CA . LEU A 1 88 ? -2.924 -3.010 1.601 1.00 98.12 88 LEU A CA 1
ATOM 677 C C . LEU A 1 88 ? -2.278 -1.667 1.255 1.00 98.12 88 LEU A C 1
ATOM 679 O O . LEU A 1 88 ? -2.929 -0.633 1.343 1.00 98.12 88 LEU A O 1
ATOM 683 N N . GLY A 1 89 ? -1.010 -1.681 0.851 1.00 98.25 89 GLY A N 1
ATOM 684 C CA . GLY A 1 89 ? -0.305 -0.487 0.410 1.00 98.25 89 GLY A CA 1
ATOM 685 C C . GLY A 1 89 ? 1.072 -0.802 -0.156 1.00 98.25 89 GLY A C 1
ATOM 686 O O . GLY A 1 89 ? 1.603 -1.886 0.084 1.00 98.25 89 GLY A O 1
ATOM 687 N N . PHE A 1 90 ? 1.640 0.132 -0.913 1.00 98.25 90 PHE A N 1
ATOM 688 C CA . PHE A 1 90 ? 2.991 0.026 -1.467 1.00 98.25 90 PHE A CA 1
ATOM 689 C C . PHE A 1 90 ? 3.595 1.396 -1.791 1.00 98.25 90 PHE A C 1
ATOM 691 O O . PHE A 1 90 ? 2.876 2.387 -1.911 1.00 98.25 90 PHE A O 1
ATOM 698 N N . CYS A 1 91 ? 4.915 1.450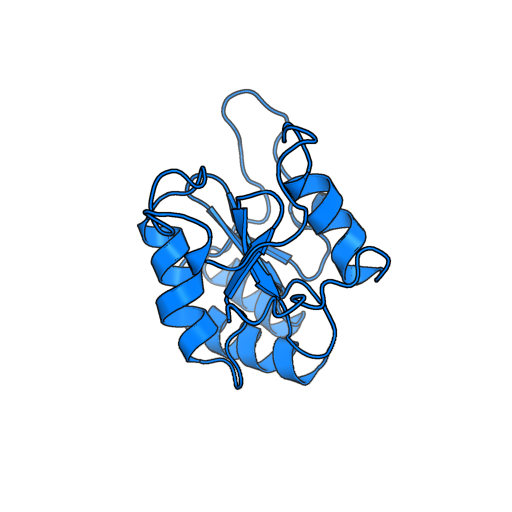 -1.943 1.00 97.19 91 CYS A N 1
ATOM 699 C CA . CYS A 1 91 ? 5.662 2.635 -2.361 1.00 97.19 91 CYS A CA 1
ATOM 700 C C . CYS A 1 91 ? 6.082 2.549 -3.835 1.00 97.19 91 CYS A C 1
ATOM 702 O O . CYS A 1 91 ? 6.363 1.466 -4.348 1.00 97.19 91 CYS A O 1
ATOM 704 N N . SER A 1 92 ? 6.159 3.702 -4.501 1.00 93.44 92 SER A N 1
ATOM 705 C CA . SER A 1 92 ? 6.812 3.853 -5.806 1.00 93.44 92 SER A CA 1
ATOM 706 C C . SER A 1 92 ? 7.331 5.284 -5.962 1.00 93.44 92 SER A C 1
ATOM 708 O O . SER A 1 92 ? 6.570 6.251 -5.841 1.00 93.44 92 SER A O 1
ATOM 710 N N . GLY A 1 93 ? 8.639 5.433 -6.193 1.00 91.62 93 GLY A N 1
ATOM 711 C CA . GLY A 1 93 ? 9.294 6.738 -6.250 1.00 91.62 93 GLY A CA 1
ATOM 712 C C . GLY A 1 93 ? 9.102 7.525 -4.950 1.00 91.62 93 GLY A C 1
ATOM 713 O O . GLY A 1 93 ? 9.385 7.038 -3.858 1.00 91.62 93 GLY A O 1
ATOM 714 N N . SER A 1 94 ? 8.606 8.756 -5.048 1.00 93.31 94 SER A N 1
ATOM 715 C CA . SER A 1 94 ? 8.278 9.604 -3.892 1.00 93.31 94 SER A CA 1
ATOM 716 C C . SER A 1 94 ? 6.825 9.474 -3.420 1.00 93.31 94 SER A C 1
ATOM 718 O O . SER A 1 94 ? 6.374 10.292 -2.620 1.00 93.31 94 SER A O 1
ATOM 720 N N . ASN A 1 95 ? 6.087 8.474 -3.909 1.00 95.12 95 ASN A N 1
ATOM 721 C CA . ASN A 1 95 ? 4.686 8.253 -3.570 1.00 95.12 95 ASN A CA 1
ATOM 722 C C . ASN A 1 95 ? 4.503 6.954 -2.780 1.00 95.12 95 ASN A C 1
ATOM 724 O O . ASN A 1 95 ? 5.290 6.009 -2.877 1.00 95.12 95 ASN A O 1
ATOM 728 N N . TYR A 1 96 ? 3.405 6.895 -2.036 1.00 97.38 96 TYR A N 1
ATOM 729 C CA . TYR A 1 96 ? 2.866 5.663 -1.480 1.00 97.38 96 TYR A CA 1
ATOM 730 C C . TYR A 1 96 ? 1.375 5.596 -1.772 1.00 97.38 96 TYR A C 1
ATOM 732 O O . TYR A 1 96 ? 0.676 6.610 -1.806 1.00 97.38 96 TYR A O 1
ATOM 740 N N . PHE A 1 97 ? 0.906 4.380 -1.990 1.00 98.06 97 PHE A N 1
ATOM 741 C CA . PHE A 1 97 ? -0.459 4.077 -2.364 1.00 98.06 97 PHE A CA 1
ATOM 742 C C . PHE A 1 97 ? -1.060 3.205 -1.284 1.00 98.06 97 PHE A C 1
ATOM 744 O O . PHE A 1 97 ? -0.406 2.282 -0.794 1.00 98.06 97 PHE A O 1
ATOM 751 N N . LEU A 1 98 ? -2.298 3.500 -0.913 1.00 98.19 98 LEU A N 1
ATOM 752 C CA . LEU A 1 98 ? -3.007 2.791 0.142 1.00 98.19 98 LEU A CA 1
ATOM 753 C C . LEU A 1 98 ? -4.354 2.328 -0.373 1.00 98.19 98 LEU A C 1
ATOM 755 O O . LEU A 1 98 ? -5.059 3.087 -1.042 1.00 98.19 98 LEU A O 1
ATOM 759 N N . ARG A 1 99 ? -4.722 1.107 0.004 1.00 97.56 99 ARG A N 1
ATOM 760 C CA . ARG A 1 99 ? -6.098 0.650 -0.079 1.00 97.56 99 ARG A CA 1
ATOM 761 C C . ARG A 1 99 ? -6.854 1.173 1.135 1.00 97.56 99 ARG A C 1
ATOM 763 O O . ARG A 1 99 ? -6.413 0.949 2.259 1.00 97.56 99 ARG A O 1
ATOM 770 N N . LEU A 1 100 ? -7.988 1.833 0.933 1.00 96.69 100 LEU A N 1
ATOM 771 C CA . LEU A 1 100 ? -8.832 2.342 2.014 1.00 96.69 100 LEU A CA 1
ATOM 772 C C . LEU A 1 100 ? -10.307 1.981 1.767 1.00 96.69 100 LEU A C 1
ATOM 774 O O . LEU A 1 100 ? -10.727 1.828 0.619 1.00 96.69 100 LEU A O 1
ATOM 778 N N . PRO A 1 101 ? -11.141 1.891 2.820 1.00 96.19 101 PRO A N 1
ATOM 779 C CA . PRO A 1 101 ? -12.588 1.786 2.651 1.00 96.19 101 PRO A CA 1
ATOM 780 C C . PRO A 1 101 ? -13.138 3.026 1.935 1.00 96.19 101 PRO A C 1
ATOM 782 O O . PRO A 1 101 ? -12.640 4.132 2.147 1.00 96.19 101 PRO A O 1
ATOM 785 N N . SER A 1 102 ? -14.221 2.889 1.165 1.00 93.69 102 SER A N 1
ATOM 786 C CA . SER A 1 102 ? -14.768 3.984 0.340 1.00 93.69 102 SER A CA 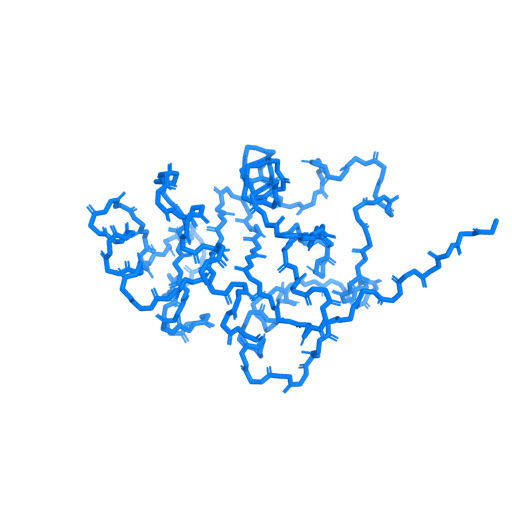1
ATOM 787 C C . SER A 1 102 ? -15.043 5.281 1.119 1.00 93.69 102 SER A C 1
ATOM 789 O O . SER A 1 102 ? -14.802 6.368 0.608 1.00 93.69 102 SER A O 1
ATOM 791 N N . ALA A 1 103 ? -15.488 5.188 2.378 1.00 93.50 103 ALA A N 1
ATOM 792 C CA . ALA A 1 103 ? -15.713 6.363 3.228 1.00 93.50 103 ALA A CA 1
ATOM 793 C C . ALA A 1 103 ? -14.415 7.108 3.603 1.00 93.50 103 ALA A C 1
ATOM 795 O O . ALA A 1 103 ? -14.439 8.318 3.820 1.00 93.50 103 ALA A O 1
ATOM 796 N N . ALA A 1 104 ? -13.291 6.395 3.694 1.00 94.94 104 ALA A N 1
ATOM 797 C CA . ALA A 1 104 ? -11.980 6.977 3.957 1.00 94.94 104 ALA A CA 1
ATOM 798 C C . ALA A 1 104 ? -11.325 7.514 2.675 1.00 94.94 104 ALA A C 1
ATOM 800 O O . ALA A 1 104 ? -10.596 8.493 2.764 1.00 94.94 104 ALA A O 1
ATOM 801 N N . ILE A 1 105 ? -11.628 6.943 1.500 1.00 94.19 105 ILE A N 1
ATOM 802 C CA . ILE A 1 105 ? -11.196 7.482 0.197 1.00 94.19 105 ILE A CA 1
ATOM 803 C C . ILE A 1 105 ? -11.695 8.919 0.026 1.00 94.19 105 ILE A C 1
ATOM 805 O O . ILE A 1 105 ? -10.892 9.816 -0.204 1.00 94.19 105 ILE A O 1
ATOM 809 N N . ILE A 1 106 ? -12.996 9.154 0.235 1.00 93.25 106 ILE A N 1
ATOM 810 C CA . ILE A 1 106 ? -13.605 10.491 0.107 1.00 93.25 106 ILE A CA 1
ATOM 811 C C . ILE A 1 106 ? -12.893 11.503 1.015 1.00 93.25 106 ILE A C 1
ATOM 813 O O . ILE A 1 106 ? -12.509 12.583 0.578 1.00 93.25 106 ILE A O 1
ATOM 817 N N . GLN A 1 107 ? -12.657 11.130 2.274 1.00 94.06 107 GLN A N 1
ATOM 818 C CA . GLN A 1 107 ? -11.967 12.002 3.224 1.00 94.06 107 GLN A CA 1
ATOM 819 C C . GLN A 1 107 ? -10.500 12.225 2.847 1.00 94.06 107 GLN A C 1
ATOM 821 O O . GLN A 1 107 ? -10.010 13.343 2.953 1.00 94.06 107 GLN A O 1
ATOM 826 N N . ALA A 1 108 ? -9.792 11.188 2.395 1.00 92.75 108 ALA A N 1
ATOM 827 C CA . ALA A 1 108 ? -8.402 11.312 1.974 1.00 92.75 108 ALA A CA 1
ATOM 828 C C . ALA A 1 108 ? -8.277 12.310 0.814 1.00 92.75 108 ALA A C 1
ATOM 830 O O . ALA A 1 108 ? -7.413 13.184 0.846 1.00 92.75 108 ALA A O 1
ATOM 831 N N . GLU A 1 109 ? -9.181 12.244 -0.165 1.00 92.38 109 GLU A N 1
ATOM 832 C CA . GLU A 1 109 ? -9.235 13.175 -1.298 1.00 92.38 109 GLU A CA 1
ATOM 833 C C . GLU A 1 109 ? -9.486 14.622 -0.849 1.00 92.38 109 GLU A C 1
ATOM 835 O O . GLU A 1 109 ? -8.767 15.530 -1.265 1.00 92.38 109 GLU A O 1
ATOM 840 N N . GLU A 1 110 ? -10.437 14.845 0.065 1.00 93.31 110 GLU A N 1
ATOM 841 C CA . GLU A 1 110 ? -10.675 16.162 0.682 1.00 93.31 110 GLU A CA 1
ATOM 842 C C . GLU A 1 110 ? -9.450 16.685 1.453 1.00 93.31 110 GLU A C 1
ATOM 844 O O . GLU A 1 110 ? -9.277 17.894 1.624 1.00 93.31 110 GLU A O 1
ATOM 849 N N . LYS A 1 111 ? -8.586 15.778 1.921 1.00 94.44 111 LYS A N 1
ATOM 850 C CA . LYS A 1 111 ? -7.326 16.068 2.619 1.00 94.44 111 LYS A CA 1
ATOM 851 C C . LYS A 1 111 ? -6.105 16.011 1.698 1.00 94.44 111 LYS A C 1
ATOM 853 O O . LYS A 1 111 ? -4.975 15.936 2.181 1.00 94.44 111 LYS A O 1
ATOM 858 N N . GLY A 1 112 ? -6.313 16.090 0.386 1.00 89.38 112 GLY A N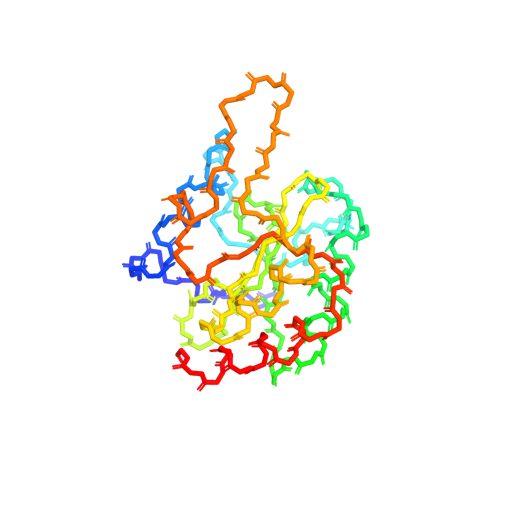 1
ATOM 859 C CA . GLY A 1 112 ? -5.248 16.265 -0.599 1.00 89.38 112 GLY A CA 1
ATOM 860 C C . GLY A 1 112 ? -4.633 14.975 -1.136 1.00 89.38 112 GLY A C 1
ATOM 861 O O . GLY A 1 112 ? -3.597 15.048 -1.799 1.00 89.38 112 GLY A O 1
ATOM 862 N N . ALA A 1 113 ? -5.234 13.808 -0.878 1.00 88.81 113 ALA A N 1
ATOM 863 C CA . ALA A 1 113 ? -4.856 12.579 -1.567 1.00 88.81 113 ALA A CA 1
ATOM 864 C C . ALA A 1 113 ? -5.088 12.753 -3.069 1.00 88.81 113 ALA A C 1
ATOM 866 O O . ALA A 1 113 ? -6.155 13.188 -3.514 1.00 88.81 113 ALA A O 1
ATOM 867 N N . LYS A 1 114 ? -4.059 12.453 -3.861 1.00 87.00 114 LYS A N 1
ATOM 868 C CA . LYS A 1 114 ? -4.126 12.629 -5.313 1.00 87.00 114 LYS A CA 1
ATOM 869 C C . LYS A 1 114 ? -4.886 11.462 -5.927 1.00 87.00 114 LYS A C 1
ATOM 871 O O . LYS A 1 114 ? -4.688 10.326 -5.511 1.00 87.00 114 LYS A O 1
ATOM 876 N N . LYS A 1 115 ? -5.695 11.749 -6.949 1.00 85.75 115 LYS A N 1
ATOM 877 C CA . LYS A 1 115 ? -6.322 10.738 -7.822 1.00 85.75 115 LYS A CA 1
ATOM 878 C C . LYS A 1 115 ? -5.529 10.489 -9.098 1.00 85.75 115 LYS A C 1
ATOM 880 O O . LYS A 1 115 ? -5.629 9.421 -9.687 1.00 85.75 115 LYS A O 1
ATOM 885 N N . VAL A 1 116 ? -4.766 11.496 -9.516 1.00 85.50 116 VAL A N 1
ATOM 886 C CA . VAL A 1 116 ? -3.927 11.463 -10.709 1.00 85.50 116 VAL A CA 1
ATOM 887 C C . VAL A 1 116 ? -2.512 11.857 -10.313 1.00 85.50 116 VAL A C 1
ATOM 889 O O . VAL A 1 116 ? -2.319 12.849 -9.602 1.00 85.50 116 VAL A O 1
ATOM 892 N N . ILE A 1 117 ? -1.532 11.075 -10.752 1.00 84.75 117 ILE A N 1
ATOM 893 C CA . ILE A 1 117 ? -0.114 11.395 -10.607 1.00 84.75 117 ILE A CA 1
ATOM 894 C C . ILE A 1 117 ? 0.452 11.652 -11.994 1.00 84.75 117 ILE A C 1
ATOM 896 O O . ILE A 1 117 ? 0.444 10.776 -12.855 1.00 84.75 117 ILE A O 1
ATOM 900 N N . GLU A 1 118 ? 0.952 12.865 -12.194 1.00 81.31 118 GLU A N 1
ATOM 901 C CA . GLU A 1 118 ? 1.726 13.203 -13.380 1.00 81.31 118 GLU A CA 1
ATOM 902 C C . GLU A 1 118 ? 3.151 12.683 -13.200 1.00 81.31 118 GLU A C 1
ATOM 904 O O . GLU A 1 118 ? 3.866 13.087 -12.278 1.00 81.31 118 GLU A O 1
ATOM 909 N N . PHE A 1 119 ? 3.556 11.780 -14.085 1.00 71.50 119 PHE A N 1
ATOM 910 C CA . PHE A 1 119 ? 4.949 11.396 -14.242 1.00 71.50 119 PHE A CA 1
ATOM 911 C C . PHE A 1 119 ? 5.563 12.217 -15.375 1.00 71.50 119 PHE A C 1
ATOM 913 O O . PHE A 1 119 ? 4.889 12.599 -16.324 1.00 71.50 119 PHE A O 1
ATOM 920 N N . THR A 1 120 ? 6.852 12.539 -15.269 1.00 60.16 120 THR A N 1
ATOM 921 C CA . THR A 1 120 ? 7.512 13.479 -16.191 1.00 60.16 120 THR A CA 1
ATOM 922 C C . THR A 1 120 ? 7.598 12.962 -17.635 1.00 60.16 120 THR A C 1
ATOM 924 O O . THR A 1 120 ? 7.789 13.761 -18.547 1.00 60.16 120 THR A O 1
ATOM 927 N N . ILE A 1 121 ? 7.503 11.645 -17.849 1.00 60.12 121 ILE A N 1
ATOM 928 C CA . ILE A 1 121 ? 7.781 10.991 -19.142 1.00 60.12 121 ILE A CA 1
ATOM 929 C C . ILE A 1 121 ? 6.653 10.032 -19.573 1.00 60.12 121 ILE A C 1
ATOM 931 O O . ILE A 1 121 ? 6.583 9.672 -20.745 1.00 60.12 121 ILE A O 1
ATOM 935 N N . ASP A 1 122 ? 5.734 9.689 -18.672 1.00 68.62 122 ASP A N 1
ATOM 936 C CA . ASP A 1 122 ? 4.694 8.686 -18.909 1.00 68.62 122 ASP A CA 1
ATOM 937 C C . ASP A 1 122 ? 3.298 9.313 -18.936 1.00 68.62 122 ASP A C 1
ATOM 939 O O . ASP A 1 122 ? 3.094 10.457 -18.518 1.00 68.62 122 ASP A O 1
ATOM 943 N N . GLU A 1 123 ? 2.315 8.552 -19.423 1.00 80.50 123 GLU A N 1
ATOM 944 C CA . GLU A 1 123 ? 0.917 8.941 -19.266 1.00 80.50 123 GLU A CA 1
ATOM 945 C C . GLU A 1 123 ? 0.584 9.136 -17.776 1.00 80.50 123 GLU A C 1
ATOM 947 O O . GLU A 1 123 ? 1.085 8.394 -16.924 1.00 80.50 123 GLU A O 1
ATOM 952 N N . PRO A 1 124 ? -0.274 10.114 -17.429 1.00 86.31 124 PRO A N 1
ATOM 953 C CA . PRO A 1 124 ? -0.698 10.287 -16.051 1.00 86.31 124 PRO A CA 1
ATOM 954 C C . PRO A 1 124 ? -1.325 9.001 -15.504 1.00 86.31 124 PRO A C 1
ATOM 956 O O . PRO A 1 124 ? -2.221 8.408 -16.121 1.00 86.31 124 PRO A O 1
ATOM 959 N N . LEU A 1 125 ? -0.880 8.607 -14.314 1.00 88.19 125 LEU A N 1
ATOM 960 C CA . LEU A 1 125 ? -1.449 7.486 -13.578 1.00 88.19 125 LEU A CA 1
ATOM 961 C C . LEU A 1 125 ? -2.762 7.935 -12.950 1.00 88.19 125 LEU A C 1
ATOM 963 O O . LEU A 1 125 ? -2.753 8.763 -12.039 1.00 88.19 125 LEU A O 1
ATOM 967 N N . ASP A 1 126 ? -3.873 7.371 -13.412 1.00 93.62 126 ASP A N 1
ATOM 968 C CA . ASP A 1 126 ? -5.178 7.520 -12.775 1.00 93.62 126 ASP A CA 1
ATOM 969 C C . ASP A 1 126 ? -5.344 6.363 -11.795 1.00 93.62 126 ASP A C 1
ATOM 971 O O . ASP A 1 126 ? -5.503 5.204 -12.169 1.00 93.62 126 ASP A O 1
ATOM 975 N N . ILE A 1 127 ? -5.309 6.677 -10.508 1.00 93.50 127 ILE A N 1
ATOM 976 C CA . ILE A 1 127 ? -5.243 5.672 -9.450 1.00 93.50 127 ILE A CA 1
ATOM 977 C C . ILE A 1 127 ? -6.473 4.766 -9.454 1.00 93.50 127 ILE A C 1
ATOM 979 O O . ILE A 1 127 ? -6.353 3.555 -9.262 1.00 93.50 127 ILE A O 1
ATOM 983 N N . HIS A 1 128 ? -7.659 5.310 -9.714 1.00 93.06 128 HIS A N 1
ATOM 984 C CA . HIS A 1 128 ? -8.876 4.505 -9.699 1.00 93.06 128 HIS A CA 1
ATOM 985 C C . HIS A 1 128 ? -8.996 3.623 -10.939 1.00 93.06 128 HIS A C 1
ATOM 987 O O . HIS A 1 128 ? -9.450 2.473 -10.846 1.00 93.06 128 HIS A O 1
ATOM 993 N N . ARG A 1 129 ? -8.555 4.134 -12.091 1.00 93.12 129 ARG A N 1
ATOM 994 C CA . ARG A 1 129 ? -8.457 3.361 -13.331 1.00 93.12 129 ARG A CA 1
ATOM 995 C C . ARG A 1 129 ? -7.422 2.245 -13.198 1.00 93.12 129 ARG A C 1
ATOM 997 O O . ARG A 1 129 ? -7.748 1.088 -13.483 1.00 93.12 129 ARG A O 1
ATOM 1004 N N . ASP A 1 130 ? -6.230 2.574 -12.717 1.00 94.00 130 ASP A N 1
ATOM 1005 C CA . ASP A 1 130 ? -5.032 1.743 -12.858 1.00 94.00 130 ASP A CA 1
ATOM 1006 C C . ASP A 1 130 ? -4.793 0.824 -11.658 1.00 94.00 130 ASP A C 1
ATOM 1008 O O . ASP A 1 130 ? -4.347 -0.303 -11.848 1.00 94.00 130 ASP A O 1
ATOM 1012 N N . LEU A 1 131 ? -5.171 1.236 -10.441 1.00 95.44 131 LEU A N 1
ATOM 1013 C CA . LEU A 1 131 ? -5.032 0.432 -9.215 1.00 95.44 131 LEU A CA 1
ATOM 1014 C C . LEU A 1 131 ? -6.383 -0.058 -8.680 1.00 95.44 131 LEU A C 1
ATOM 1016 O O . LEU A 1 131 ? -6.498 -1.208 -8.250 1.00 95.44 131 LEU A O 1
ATOM 1020 N N . GLY A 1 132 ? -7.425 0.770 -8.772 1.00 95.00 132 GLY A N 1
ATOM 1021 C CA . GLY A 1 132 ? -8.792 0.432 -8.365 1.00 95.00 132 GLY A CA 1
ATOM 1022 C C . GLY A 1 132 ? -9.477 1.526 -7.545 1.00 95.00 132 GLY A C 1
ATOM 1023 O O . GLY A 1 132 ? -8.840 2.415 -6.987 1.00 95.00 132 GLY A O 1
ATOM 1024 N N . ALA A 1 133 ? -10.808 1.457 -7.458 1.00 94.81 133 ALA A N 1
ATOM 1025 C CA . ALA A 1 133 ? -11.629 2.472 -6.786 1.00 94.81 133 ALA A CA 1
ATOM 1026 C C . ALA A 1 133 ? -11.368 2.593 -5.272 1.00 94.81 133 ALA A C 1
ATOM 1028 O O . ALA A 1 133 ? -11.741 3.583 -4.653 1.00 94.81 133 ALA A O 1
ATOM 1029 N N . ASP A 1 134 ? -10.742 1.584 -4.676 1.00 95.69 134 ASP A N 1
ATOM 1030 C CA . ASP A 1 134 ? -10.380 1.531 -3.266 1.00 95.69 134 ASP A CA 1
ATOM 1031 C C . ASP A 1 134 ? -8.931 1.950 -2.996 1.00 95.69 134 ASP A C 1
ATOM 1033 O O . ASP A 1 134 ? -8.458 1.775 -1.879 1.00 95.69 134 ASP A O 1
ATOM 1037 N N . TRP A 1 135 ? -8.238 2.522 -3.985 1.00 97.62 135 TRP A N 1
ATOM 1038 C CA . TRP A 1 135 ? -6.877 3.035 -3.852 1.00 97.62 135 TRP A CA 1
ATOM 1039 C C . TRP A 1 135 ? -6.813 4.563 -3.866 1.00 97.62 135 TRP A C 1
ATOM 1041 O O . TRP A 1 135 ? -7.570 5.220 -4.578 1.00 97.62 135 TRP A O 1
ATOM 1051 N N . VAL A 1 136 ? -5.844 5.114 -3.132 1.00 96.25 136 VAL A N 1
ATOM 1052 C CA . VAL A 1 136 ? -5.425 6.527 -3.179 1.00 96.25 136 VAL A CA 1
ATOM 1053 C C . VAL A 1 136 ? -3.904 6.642 -3.169 1.00 96.25 136 VAL A C 1
ATOM 1055 O O . VAL A 1 136 ? -3.219 5.765 -2.640 1.00 96.25 136 VAL A O 1
ATOM 1058 N N . CYS A 1 137 ? -3.375 7.753 -3.687 1.00 96.75 137 CYS A N 1
ATOM 1059 C CA . CYS A 1 137 ? -2.016 8.196 -3.378 1.00 96.75 137 CYS A CA 1
ATOM 1060 C C . CYS A 1 137 ? -2.067 8.989 -2.079 1.00 96.75 137 CYS A C 1
ATOM 1062 O O . CYS A 1 137 ? -2.771 10.000 -2.006 1.00 96.75 137 CYS A O 1
ATOM 1064 N N . GLY A 1 138 ? -1.320 8.539 -1.076 1.00 94.38 138 GLY A N 1
ATOM 1065 C CA . GLY A 1 138 ? -1.337 9.147 0.245 1.00 94.38 138 GLY A CA 1
ATOM 1066 C C . GLY A 1 138 ? -0.922 10.620 0.236 1.00 94.38 138 GLY A C 1
ATOM 1067 O O . GLY A 1 138 ? -0.160 11.076 -0.621 1.00 94.38 138 GLY A O 1
ATOM 1068 N N . SER A 1 139 ? -1.441 11.360 1.210 1.00 95.12 139 SER A N 1
ATOM 1069 C CA . SER A 1 139 ? -1.220 12.796 1.415 1.00 95.12 139 SER A CA 1
ATOM 1070 C C . SER A 1 139 ? -0.680 13.131 2.799 1.00 95.12 139 SER A C 1
ATOM 1072 O O . SER A 1 139 ? -0.608 14.305 3.158 1.00 95.12 139 SER A O 1
ATOM 1074 N N . TRP A 1 140 ? -0.263 12.117 3.561 1.00 96.06 140 TRP A N 1
ATOM 1075 C CA . TRP A 1 140 ? 0.217 12.227 4.944 1.00 96.06 140 TRP A CA 1
ATOM 1076 C C . TRP A 1 140 ? -0.893 12.549 5.939 1.00 96.06 140 TRP A C 1
ATOM 1078 O O . TRP A 1 140 ? -0.626 12.889 7.093 1.00 96.06 140 TRP A O 1
ATOM 1088 N N . TRP A 1 141 ? -2.146 12.401 5.517 1.00 96.12 141 TRP A N 1
ATOM 1089 C CA . TRP A 1 141 ? -3.295 12.613 6.374 1.00 96.12 141 TRP A CA 1
ATOM 1090 C C . TRP A 1 141 ? -3.350 11.552 7.480 1.00 96.12 141 TRP A C 1
ATOM 1092 O O . TRP A 1 141 ? -3.261 10.353 7.234 1.00 96.12 141 TRP A O 1
ATOM 1102 N N . GLU A 1 142 ? -3.521 11.975 8.731 1.00 94.31 142 GLU A N 1
ATOM 1103 C CA . GLU A 1 142 ? -3.543 11.064 9.885 1.00 94.31 142 GLU A CA 1
ATOM 1104 C C . GLU A 1 142 ? -4.648 9.995 9.798 1.00 94.31 142 GLU A C 1
ATOM 1106 O O . GLU A 1 142 ? -4.455 8.870 10.259 1.00 94.31 142 GLU A O 1
ATOM 1111 N N . GLY A 1 143 ? -5.778 10.301 9.149 1.00 95.56 143 GLY A N 1
ATOM 1112 C CA . GLY A 1 143 ? -6.887 9.355 8.987 1.00 95.56 143 GLY A CA 1
ATOM 1113 C C . GLY A 1 143 ? -6.591 8.169 8.064 1.00 95.56 143 GLY A C 1
ATOM 1114 O O . GLY A 1 143 ? -7.307 7.168 8.121 1.00 95.56 143 GLY A O 1
ATOM 1115 N N . GLU A 1 144 ? -5.507 8.216 7.283 1.00 96.88 144 GLU A N 1
ATOM 1116 C CA . GLU A 1 144 ? -5.015 7.072 6.502 1.00 96.88 144 GLU A CA 1
ATOM 1117 C C . GLU A 1 144 ? -4.724 5.865 7.398 1.00 96.88 144 GLU A C 1
ATOM 1119 O O . GLU A 1 144 ? -5.019 4.733 7.022 1.00 96.88 144 GLU A O 1
ATOM 1124 N N . VAL A 1 145 ? -4.195 6.108 8.602 1.00 97.56 145 VAL A N 1
ATOM 1125 C CA . VAL A 1 145 ? -3.858 5.066 9.581 1.00 97.56 145 VAL A CA 1
ATOM 1126 C C . VAL A 1 145 ? -5.121 4.310 9.999 1.00 97.56 145 VAL A C 1
ATOM 1128 O O . VAL A 1 145 ? -5.193 3.087 9.871 1.00 97.56 145 VAL A O 1
ATOM 1131 N N . ALA A 1 146 ? -6.158 5.041 10.412 1.00 97.31 146 ALA A N 1
ATOM 1132 C CA . ALA A 1 146 ? -7.441 4.457 10.796 1.00 97.31 146 ALA A CA 1
ATOM 1133 C C . ALA A 1 146 ? -8.135 3.755 9.613 1.00 97.31 146 ALA A C 1
ATOM 1135 O O . ALA A 1 146 ? -8.743 2.692 9.775 1.00 97.31 146 ALA A O 1
ATOM 1136 N N . GLY A 1 147 ? -8.016 4.314 8.406 1.00 96.81 147 GLY A N 1
ATOM 1137 C CA . GLY A 1 147 ? -8.514 3.685 7.185 1.00 96.81 147 GLY A CA 1
ATOM 1138 C C . GLY A 1 147 ? -7.814 2.355 6.886 1.00 96.81 147 GLY A C 1
ATOM 1139 O O . GLY A 1 147 ? -8.492 1.362 6.617 1.00 96.81 147 GLY A O 1
ATOM 1140 N N . CYS A 1 148 ? -6.486 2.299 7.030 1.00 97.31 148 CYS A N 1
ATOM 1141 C CA . CYS A 1 148 ? -5.692 1.081 6.850 1.00 97.31 148 CYS A CA 1
ATOM 1142 C C . CYS A 1 148 ? -6.048 0.000 7.882 1.00 97.31 148 CYS A C 1
ATOM 1144 O O . CYS A 1 148 ? -6.202 -1.167 7.528 1.00 97.31 148 CYS A O 1
ATOM 1146 N N . GLN A 1 149 ? -6.248 0.373 9.148 1.00 97.50 149 GLN A N 1
ATOM 1147 C CA . GLN A 1 149 ? -6.733 -0.559 10.173 1.00 97.50 149 GLN A CA 1
ATOM 1148 C C . GLN A 1 149 ? -8.126 -1.100 9.835 1.00 97.50 149 GLN A C 1
ATOM 1150 O O . GLN A 1 149 ? -8.404 -2.286 10.012 1.00 97.50 149 GLN A O 1
ATOM 1155 N N . THR A 1 150 ? -9.010 -0.235 9.337 1.00 97.50 150 THR A N 1
ATOM 1156 C CA . THR A 1 150 ? -10.376 -0.622 8.975 1.00 97.50 150 THR A CA 1
ATOM 1157 C C . THR A 1 150 ? -10.370 -1.627 7.828 1.00 97.50 150 THR A C 1
ATOM 1159 O O . THR A 1 150 ? -10.980 -2.686 7.965 1.00 97.50 150 THR A O 1
ATOM 1162 N N . ILE A 1 151 ? -9.649 -1.348 6.734 1.00 96.12 151 ILE A N 1
ATOM 1163 C CA . ILE A 1 151 ? -9.591 -2.275 5.596 1.00 96.12 151 ILE A CA 1
ATOM 1164 C C . ILE A 1 151 ? -8.900 -3.587 5.976 1.00 96.12 151 ILE A C 1
ATOM 1166 O O . ILE A 1 151 ? -9.368 -4.644 5.567 1.00 96.12 151 ILE A O 1
ATOM 1170 N N . PHE A 1 152 ? -7.859 -3.546 6.821 1.00 96.62 152 PHE A N 1
ATOM 1171 C CA . PHE A 1 152 ? -7.176 -4.746 7.317 1.00 96.62 152 PHE A CA 1
ATOM 1172 C C . PHE A 1 152 ? -8.165 -5.728 7.958 1.00 96.62 152 PHE A C 1
ATOM 1174 O O . PHE A 1 152 ? -8.068 -6.929 7.739 1.00 96.62 152 PHE A O 1
ATOM 1181 N N . ASN A 1 153 ? -9.137 -5.221 8.719 1.00 95.12 153 ASN A N 1
ATOM 1182 C CA . ASN A 1 153 ? -10.133 -6.044 9.407 1.00 95.12 153 ASN A CA 1
ATOM 1183 C C . ASN A 1 153 ? -11.309 -6.488 8.517 1.00 95.12 153 ASN A C 1
ATOM 1185 O O . ASN A 1 153 ? -12.109 -7.316 8.949 1.00 95.12 1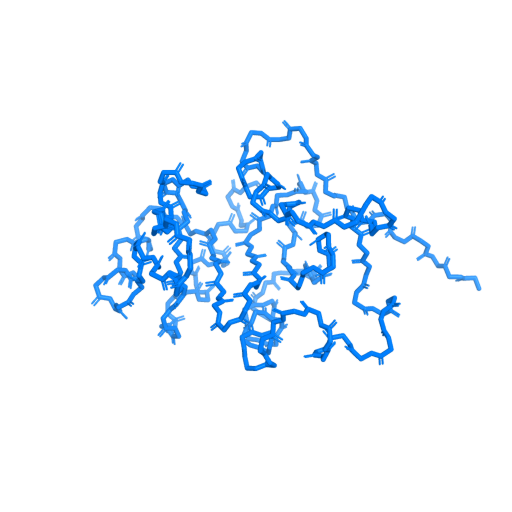53 ASN A O 1
ATOM 1189 N N . GLN A 1 154 ? -11.452 -5.922 7.318 1.00 92.19 154 GLN A N 1
ATOM 1190 C CA . GLN A 1 154 ? -12.566 -6.202 6.405 1.00 92.19 154 GLN A CA 1
ATOM 1191 C C . GLN A 1 154 ? -12.221 -7.243 5.337 1.00 92.19 154 GLN A C 1
ATOM 1193 O O . GLN A 1 154 ? -13.129 -7.913 4.842 1.00 92.19 154 GLN A O 1
ATOM 1198 N N . VAL A 1 155 ? -10.940 -7.361 4.969 1.00 85.38 155 VAL A N 1
ATOM 1199 C CA . VAL A 1 155 ? -10.471 -8.263 3.900 1.00 85.38 155 VAL A CA 1
ATOM 1200 C C . VAL A 1 155 ? -10.263 -9.707 4.346 1.00 85.38 155 VAL A C 1
ATOM 1202 O O . VAL A 1 155 ? -10.086 -10.025 5.542 1.00 85.38 155 VAL A O 1
#

Foldseek 3Di:
DDPPPPQDADCPPPLCVLVLVVLPPPFDPPQDQKAACVVDPCSLPPLQAHNVVLCCAQVPQQVLAPDRQWIQGSSWTFGALRPPNHTQKTGHYHWIKGFFDLVVVVVQVVVPFDQWDDDPPDDIDRCCVRNRSRMTTGDPDPCSSVRSRVVSVVD

Secondary structure (DSSP, 8-state):
----------TT-TTTHHHHHHHHTT--TTS-SEE-GGGSSSTTSSSSB-HHHHHIIIIIIGGGSSS--EEEETTEEEEE-TTT--EEEEEEBTEEEEE--HHHHHHHHHTT-BSEE--SSS--EEHHHHT-TTEEE----THHHHHHHHHHHH-